Protein AF-A0A1Q7H5J9-F1 (afdb_monomer_lite)

Foldseek 3Di:
DDDDDDPDDDDPPPPDDDPDPPPAADADPVRHHDDDDQWDWDADPVRDIDIDGDPVPDDDPDDDDDD

Structure (mmCIF, N/CA/C/O backbone):
data_AF-A0A1Q7H5J9-F1
#
_entry.id   AF-A0A1Q7H5J9-F1
#
loop_
_atom_site.group_PDB
_atom_site.id
_atom_site.type_symbol
_atom_site.label_atom_id
_atom_site.label_alt_id
_atom_site.label_comp_id
_atom_site.label_asym_id
_atom_site.label_entity_id
_atom_site.label_seq_id
_atom_site.pdbx_PDB_ins_code
_atom_site.Cartn_x
_atom_site.Cartn_y
_atom_site.Cartn_z
_atom_site.occupancy
_atom_site.B_iso_or_equiv
_atom_site.auth_seq_id
_atom_site.auth_comp_id
_atom_site.auth_asym_id
_atom_site.auth_atom_id
_atom_site.pdbx_PDB_model_num
ATOM 1 N N . MET A 1 1 ? -48.984 24.759 -16.801 1.00 41.34 1 MET A N 1
ATOM 2 C CA . MET A 1 1 ? -48.716 23.659 -15.853 1.00 41.34 1 MET A CA 1
ATOM 3 C C . MET A 1 1 ? -47.345 23.121 -16.216 1.00 41.34 1 MET A C 1
ATOM 5 O O . MET A 1 1 ? -47.207 22.496 -17.256 1.00 41.34 1 MET A O 1
ATOM 9 N N . THR A 1 2 ? -46.321 23.535 -15.472 1.00 38.38 2 THR A N 1
ATOM 10 C CA . THR A 1 2 ? -44.909 23.301 -15.804 1.00 38.38 2 THR A CA 1
ATOM 11 C C . THR A 1 2 ? -44.398 22.163 -14.935 1.00 38.38 2 THR A C 1
ATOM 13 O O . THR A 1 2 ? -44.453 22.264 -13.714 1.00 38.38 2 THR A O 1
ATOM 16 N N . VAL A 1 3 ? -43.922 21.091 -15.558 1.00 51.19 3 VAL A N 1
ATOM 17 C CA . VAL A 1 3 ? -43.195 20.009 -14.888 1.00 51.19 3 VAL A CA 1
ATOM 18 C C . VAL A 1 3 ? -41.705 20.242 -15.112 1.00 51.19 3 VAL A C 1
ATOM 20 O O . VAL A 1 3 ? -41.203 20.051 -16.215 1.00 51.19 3 VAL A O 1
ATOM 23 N N . ILE A 1 4 ? -41.012 20.701 -14.071 1.00 52.31 4 ILE A N 1
ATOM 24 C CA . ILE A 1 4 ? -39.554 20.617 -13.980 1.00 52.31 4 ILE A CA 1
ATOM 25 C C . ILE A 1 4 ? -39.227 19.270 -13.333 1.00 52.31 4 ILE A C 1
ATOM 27 O O . ILE A 1 4 ? -39.565 19.033 -12.177 1.00 52.31 4 ILE A O 1
ATOM 31 N N . THR A 1 5 ? -38.638 18.347 -14.088 1.00 53.03 5 THR A N 1
ATOM 32 C CA . THR A 1 5 ? -38.128 17.097 -13.519 1.00 53.03 5 THR A CA 1
ATOM 33 C C . THR A 1 5 ? -36.727 17.369 -12.983 1.00 53.03 5 THR A C 1
ATOM 35 O O . THR A 1 5 ? -35.799 17.570 -13.770 1.00 53.03 5 THR A O 1
ATOM 38 N N . SER A 1 6 ? -36.582 17.406 -11.659 1.00 49.41 6 SER A N 1
ATOM 39 C CA . SER A 1 6 ? -35.284 17.350 -10.987 1.00 49.41 6 SER A CA 1
ATOM 40 C C . SER A 1 6 ? -34.554 16.084 -11.428 1.00 49.41 6 SER A C 1
ATOM 42 O O . SER A 1 6 ? -35.106 14.986 -11.373 1.00 49.41 6 SER A O 1
ATOM 44 N N . LYS A 1 7 ? -33.340 16.257 -11.947 1.00 53.59 7 LYS A N 1
ATOM 45 C CA . LYS A 1 7 ? -32.458 15.170 -12.362 1.00 53.59 7 LYS A CA 1
ATOM 46 C C . LYS A 1 7 ? -31.421 15.018 -11.259 1.00 53.59 7 LYS A C 1
ATOM 48 O O . LYS A 1 7 ? -30.326 15.562 -11.352 1.00 53.59 7 LYS A O 1
ATOM 53 N N . ASP A 1 8 ? -31.850 14.387 -10.178 1.00 62.03 8 ASP A N 1
ATOM 54 C CA . ASP A 1 8 ? -30.971 14.023 -9.081 1.00 62.03 8 ASP A CA 1
ATOM 55 C C . ASP A 1 8 ? -30.150 12.781 -9.460 1.00 62.03 8 ASP A C 1
ATOM 57 O O . ASP A 1 8 ? -30.581 11.946 -10.258 1.00 62.03 8 ASP A O 1
ATOM 61 N N . ASP A 1 9 ? -28.995 12.682 -8.810 1.00 50.53 9 ASP A N 1
ATOM 62 C CA . ASP A 1 9 ? -28.169 11.488 -8.623 1.00 50.53 9 ASP A CA 1
ATOM 63 C C . ASP A 1 9 ? -26.993 11.237 -9.596 1.00 50.53 9 ASP A C 1
ATOM 65 O O . ASP A 1 9 ? -27.049 10.511 -10.588 1.00 50.53 9 ASP A O 1
ATOM 69 N N . SER A 1 10 ? -25.889 11.915 -9.267 1.00 50.75 10 SER A N 1
ATOM 70 C CA . SER A 1 10 ? -24.542 11.349 -9.093 1.00 50.75 10 SER A CA 1
ATOM 71 C C . SER A 1 10 ? -24.209 10.021 -9.787 1.00 50.75 10 SER A C 1
ATOM 73 O O . SER A 1 10 ? -24.219 8.954 -9.183 1.00 50.75 10 SER A O 1
ATOM 75 N N . THR A 1 11 ? -23.688 10.105 -11.011 1.00 49.16 11 THR A N 1
ATOM 76 C CA . THR A 1 11 ? -22.803 9.068 -11.559 1.00 49.16 11 THR A CA 1
ATOM 77 C C . THR A 1 11 ? -21.353 9.543 -11.483 1.00 49.16 11 THR A C 1
ATOM 79 O O . THR A 1 11 ? -20.772 9.964 -12.484 1.00 49.16 11 THR A O 1
ATOM 82 N N . LEU A 1 12 ? -20.751 9.482 -10.291 1.00 51.12 12 LEU A N 1
ATOM 83 C CA . LEU A 1 12 ? -19.295 9.351 -10.196 1.00 51.12 12 LEU A CA 1
ATOM 84 C C . LEU A 1 12 ? -18.967 7.909 -10.585 1.00 51.12 12 LEU A C 1
ATOM 86 O O . LEU A 1 12 ? -18.884 7.023 -9.741 1.00 51.12 12 LEU A O 1
ATOM 90 N N . GLN A 1 13 ? -18.880 7.658 -11.889 1.00 47.72 13 GLN A N 1
ATOM 91 C CA . GLN A 1 13 ? -18.304 6.418 -12.387 1.00 47.72 13 GLN A CA 1
ATOM 92 C C . GLN A 1 13 ? -16.806 6.468 -12.081 1.00 47.72 13 GLN A C 1
ATOM 94 O O . GLN A 1 13 ? -16.055 7.197 -12.728 1.00 47.72 13 GLN A O 1
ATOM 99 N N . ASP A 1 14 ? -16.407 5.734 -11.041 1.00 45.19 14 ASP A N 1
ATOM 100 C CA . ASP A 1 14 ? -15.029 5.3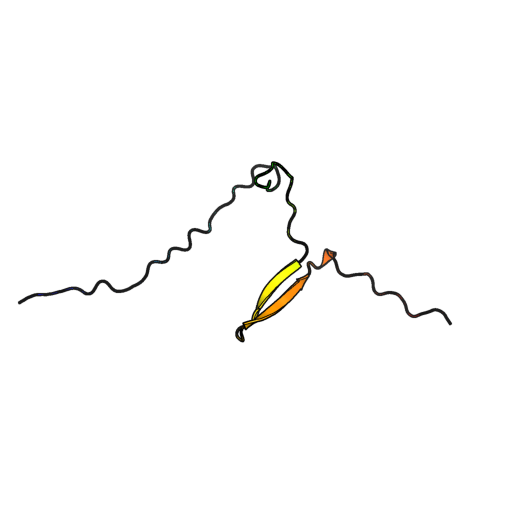42 -10.757 1.00 45.19 14 ASP A CA 1
ATOM 101 C C . ASP A 1 14 ? -14.432 4.698 -12.017 1.00 45.19 14 ASP A C 1
ATOM 103 O O . ASP A 1 14 ? -14.625 3.519 -12.302 1.00 45.19 14 ASP A O 1
ATOM 107 N N . ALA A 1 15 ? -13.718 5.495 -12.809 1.00 50.00 15 ALA A N 1
ATOM 108 C CA . ALA A 1 15 ? -12.970 5.044 -13.976 1.00 50.00 15 ALA A CA 1
ATOM 109 C C . ALA A 1 15 ? -11.629 4.421 -13.544 1.00 50.00 15 ALA A C 1
ATOM 111 O O . ALA A 1 15 ? -10.560 4.921 -13.890 1.00 50.00 15 ALA A O 1
ATOM 112 N N . ARG A 1 16 ? -11.672 3.358 -12.735 1.00 55.19 16 ARG A N 1
ATOM 113 C CA . ARG A 1 16 ? -10.482 2.601 -12.310 1.00 55.19 16 ARG A CA 1
ATOM 114 C C . ARG A 1 16 ? -10.563 1.153 -12.776 1.00 55.19 16 ARG A C 1
ATOM 116 O O . ARG A 1 16 ? -10.687 0.257 -11.960 1.00 55.19 16 ARG A O 1
ATOM 123 N N . ASP A 1 17 ? -10.478 0.956 -14.082 1.00 54.81 17 ASP A N 1
ATOM 124 C CA . ASP A 1 17 ? -10.352 -0.340 -14.757 1.00 54.81 17 ASP A CA 1
ATOM 125 C C . ASP A 1 17 ? -9.700 -0.026 -16.119 1.00 54.81 17 ASP A C 1
ATOM 127 O O . ASP A 1 17 ? -10.165 0.874 -16.808 1.00 54.81 17 ASP A O 1
ATOM 131 N N . GLN A 1 18 ? -8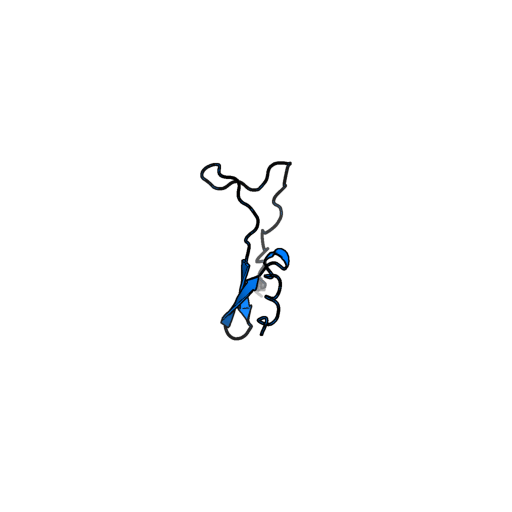.599 -0.602 -16.601 1.00 50.84 18 GLN A N 1
ATOM 132 C CA . GLN A 1 18 ? -7.865 -1.836 -16.336 1.00 50.84 18 GLN A CA 1
ATOM 133 C C . GLN A 1 18 ? -6.409 -1.592 -16.775 1.00 50.84 18 GLN A C 1
ATOM 135 O O . GLN A 1 18 ? -6.190 -1.198 -17.922 1.00 50.84 18 GLN A O 1
ATOM 140 N N . GLU A 1 19 ? -5.410 -1.879 -15.939 1.00 53.59 19 GLU A N 1
ATOM 141 C CA . GLU A 1 19 ? -4.038 -2.016 -16.446 1.00 53.59 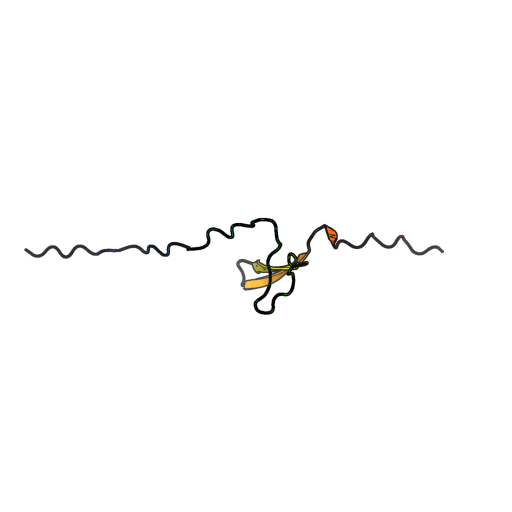19 GLU A CA 1
ATOM 142 C C . GLU A 1 19 ? -3.867 -3.423 -17.025 1.00 53.59 19 GLU A C 1
ATOM 144 O O . GLU A 1 19 ? -3.857 -4.434 -16.320 1.00 53.59 19 GLU A O 1
ATOM 149 N N . LYS A 1 20 ? -3.810 -3.490 -18.356 1.00 46.94 20 LYS A N 1
ATOM 150 C CA . LYS A 1 20 ? -3.497 -4.698 -19.114 1.00 46.94 20 LYS A CA 1
ATOM 151 C C . LYS A 1 20 ? -1.997 -4.977 -18.968 1.00 46.94 20 LYS A C 1
ATOM 153 O O . LYS A 1 20 ? -1.197 -4.392 -19.690 1.00 46.94 20 LYS A O 1
ATOM 158 N N . TYR A 1 21 ? -1.620 -5.863 -18.049 1.00 53.84 21 TYR A N 1
ATOM 159 C CA . TYR A 1 21 ? -0.234 -6.322 -17.912 1.00 53.84 21 TYR A CA 1
ATOM 160 C C . TYR A 1 21 ? 0.112 -7.319 -19.029 1.00 53.84 21 TYR A C 1
ATOM 162 O O . TYR A 1 21 ? -0.001 -8.535 -18.864 1.00 53.84 21 TYR A O 1
ATOM 170 N N . ASP A 1 22 ? 0.516 -6.802 -20.190 1.00 54.81 22 ASP A N 1
ATOM 171 C CA . ASP A 1 22 ? 1.176 -7.588 -21.234 1.00 54.81 22 ASP A CA 1
ATOM 172 C C . ASP A 1 22 ? 2.647 -7.819 -20.837 1.00 54.81 22 ASP A C 1
ATOM 174 O O . ASP A 1 22 ? 3.529 -7.101 -21.283 1.00 54.81 22 ASP A O 1
ATOM 178 N N . GLY A 1 23 ? 2.917 -8.820 -19.994 1.00 54.84 23 GLY A N 1
ATOM 179 C CA . GLY A 1 23 ? 4.213 -9.522 -19.919 1.00 54.84 23 GLY A CA 1
ATOM 180 C C . GLY A 1 23 ? 5.484 -8.765 -19.491 1.00 54.84 23 GLY A C 1
ATOM 181 O O . GLY A 1 23 ? 6.493 -9.432 -19.288 1.00 54.84 23 GLY A O 1
ATOM 182 N N . ASP A 1 24 ? 5.445 -7.449 -19.310 1.00 61.22 24 ASP A N 1
ATOM 183 C CA . ASP A 1 24 ? 6.525 -6.615 -18.770 1.00 61.22 24 ASP A CA 1
ATOM 184 C C . ASP A 1 24 ? 5.956 -5.852 -17.561 1.00 61.22 24 ASP A C 1
ATOM 186 O O . ASP A 1 24 ? 4.813 -5.386 -17.604 1.00 61.22 24 ASP A O 1
ATOM 190 N N . GLY A 1 25 ? 6.674 -5.816 -16.437 1.00 68.06 25 GLY A N 1
ATOM 191 C CA . GLY A 1 25 ? 6.183 -5.206 -15.190 1.00 68.06 25 GLY A CA 1
ATOM 192 C C . GLY A 1 25 ? 5.849 -3.712 -15.348 1.00 68.06 25 GLY A C 1
ATOM 193 O O . GLY A 1 25 ? 6.236 -3.103 -16.343 1.00 68.06 25 GLY A O 1
ATOM 194 N N . PRO A 1 26 ? 5.132 -3.083 -14.395 1.00 83.25 26 PRO A N 1
ATOM 195 C CA . PRO A 1 26 ? 4.860 -1.651 -14.484 1.00 83.25 26 PRO A CA 1
ATOM 196 C C . PRO A 1 26 ? 6.179 -0.868 -14.521 1.00 83.25 26 PRO A C 1
ATOM 198 O O . PRO A 1 26 ? 7.097 -1.143 -13.753 1.00 83.25 26 PRO A O 1
ATOM 201 N N . VAL A 1 27 ? 6.271 0.109 -15.421 1.00 89.00 27 VAL A N 1
ATOM 202 C CA . VAL A 1 27 ? 7.461 0.948 -15.619 1.00 89.00 27 VAL A CA 1
ATOM 203 C C . VAL A 1 27 ? 7.105 2.393 -15.271 1.00 89.00 27 VAL A C 1
ATOM 205 O O . VAL A 1 27 ? 6.007 2.856 -15.585 1.00 89.00 27 VAL A O 1
ATOM 208 N N . ASP A 1 28 ? 8.003 3.116 -14.599 1.00 84.81 28 ASP A N 1
ATOM 209 C CA . ASP A 1 28 ? 7.783 4.526 -14.260 1.00 84.81 28 ASP A CA 1
ATOM 210 C C . ASP A 1 28 ? 7.940 5.466 -15.475 1.00 84.81 28 ASP A C 1
ATOM 212 O O . ASP A 1 28 ? 8.307 5.064 -16.581 1.00 84.81 28 ASP A O 1
ATOM 216 N N . LEU A 1 29 ? 7.694 6.767 -15.265 1.00 90.38 29 LEU A N 1
ATOM 217 C CA . LEU A 1 29 ? 7.827 7.806 -16.301 1.00 90.38 29 LEU A CA 1
ATOM 218 C C . LEU A 1 29 ? 9.249 7.944 -16.881 1.00 90.38 29 LEU A C 1
ATOM 220 O O . LEU A 1 29 ? 9.439 8.666 -17.860 1.00 90.38 29 LEU A O 1
ATOM 224 N N . TYR A 1 30 ? 10.241 7.293 -16.276 1.00 89.88 30 TYR A N 1
ATOM 225 C CA . TYR A 1 30 ? 11.650 7.345 -16.649 1.00 89.88 30 TYR A CA 1
ATOM 226 C C . TYR A 1 30 ? 12.160 6.029 -17.245 1.00 89.88 30 TYR A C 1
ATOM 228 O O . TYR A 1 30 ? 13.333 5.955 -17.609 1.00 89.88 30 TYR A O 1
ATOM 236 N N . GLY A 1 31 ? 11.306 5.015 -17.392 1.00 88.31 31 GLY A N 1
ATOM 237 C CA . GLY A 1 31 ? 11.706 3.726 -17.948 1.00 88.31 31 GLY A CA 1
ATOM 238 C C . GLY A 1 31 ? 12.280 2.746 -16.920 1.00 88.31 31 GLY A C 1
ATOM 239 O O . GLY A 1 31 ? 12.850 1.737 -17.328 1.00 88.31 31 GLY A O 1
ATOM 240 N N . ASN A 1 32 ? 12.165 3.016 -15.614 1.00 86.31 32 ASN A N 1
ATOM 241 C CA . ASN A 1 32 ? 12.616 2.084 -14.579 1.00 86.31 32 ASN A CA 1
ATOM 242 C C . ASN A 1 32 ? 11.527 1.061 -14.255 1.00 86.31 32 ASN A C 1
ATOM 244 O O . ASN A 1 32 ? 10.364 1.430 -14.086 1.00 86.31 32 ASN A O 1
ATOM 248 N N . GLU A 1 33 ? 11.916 -0.203 -14.090 1.00 89.19 33 GLU A N 1
ATOM 249 C CA . GLU A 1 33 ? 11.025 -1.244 -13.576 1.00 89.19 33 GLU A CA 1
ATOM 250 C C 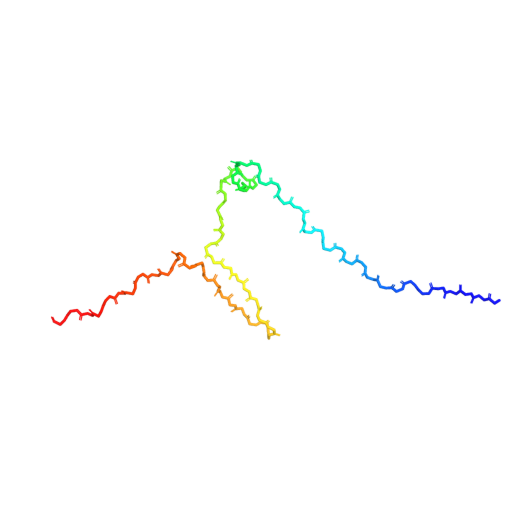. GLU A 1 33 ? 10.545 -0.888 -12.163 1.00 89.19 33 GLU A C 1
ATOM 252 O O . GLU A 1 33 ? 11.342 -0.622 -11.256 1.00 89.19 33 GLU A O 1
ATOM 257 N N . VAL A 1 34 ? 9.230 -0.899 -11.972 1.00 85.81 34 VAL A N 1
ATOM 258 C CA . VAL A 1 34 ? 8.578 -0.662 -10.688 1.00 85.81 34 VAL A CA 1
ATOM 259 C C . VAL A 1 34 ? 8.052 -1.988 -10.164 1.00 85.81 34 VAL A C 1
ATOM 261 O O . VAL A 1 34 ? 7.363 -2.735 -10.854 1.00 85.81 34 VAL A O 1
ATOM 264 N N . THR A 1 35 ? 8.376 -2.282 -8.910 1.00 81.25 35 THR A N 1
ATOM 265 C CA . THR A 1 35 ? 7.840 -3.437 -8.192 1.00 81.25 35 THR A CA 1
ATOM 266 C C . THR A 1 35 ? 6.724 -3.012 -7.247 1.00 81.25 35 THR A C 1
ATOM 268 O O . THR A 1 35 ? 6.588 -1.837 -6.894 1.00 81.25 35 THR A O 1
ATOM 271 N N . ASP A 1 36 ? 5.908 -3.979 -6.830 1.00 78.06 36 ASP A N 1
ATOM 272 C CA . ASP A 1 36 ? 4.849 -3.733 -5.859 1.00 78.06 36 ASP A CA 1
ATOM 273 C C . ASP A 1 36 ? 5.400 -3.125 -4.563 1.00 78.06 36 ASP A C 1
ATOM 275 O O . ASP A 1 36 ? 6.421 -3.555 -4.017 1.00 78.06 36 ASP A O 1
ATOM 279 N N . ALA A 1 37 ? 4.677 -2.132 -4.040 1.00 76.81 37 ALA A N 1
ATOM 280 C CA . ALA A 1 37 ? 5.056 -1.459 -2.809 1.00 76.81 37 ALA A CA 1
ATOM 281 C C . ALA A 1 37 ? 5.136 -2.449 -1.636 1.00 76.81 37 ALA A C 1
ATOM 283 O O . ALA A 1 37 ? 4.182 -3.168 -1.326 1.00 76.81 37 ALA A O 1
ATOM 284 N N . VAL A 1 38 ? 6.271 -2.414 -0.934 1.00 73.75 38 VAL A N 1
ATOM 285 C CA . VAL A 1 38 ? 6.569 -3.272 0.223 1.00 73.75 38 VAL A CA 1
ATOM 286 C C . VAL A 1 38 ? 5.570 -3.064 1.370 1.00 73.75 38 VAL A C 1
ATOM 288 O O . VAL A 1 38 ? 5.207 -4.015 2.070 1.00 73.75 38 VAL A O 1
ATOM 291 N N . ALA A 1 39 ? 5.085 -1.832 1.532 1.00 78.38 39 ALA A N 1
ATOM 292 C CA . ALA A 1 39 ? 4.089 -1.452 2.520 1.00 78.38 39 ALA A CA 1
ATOM 293 C C . ALA A 1 39 ? 2.990 -0.592 1.886 1.00 78.38 39 ALA A C 1
ATOM 295 O O . ALA A 1 39 ? 3.231 0.184 0.959 1.00 78.38 39 ALA A O 1
ATOM 296 N N . LYS A 1 40 ? 1.767 -0.730 2.400 1.00 82.69 40 LYS A N 1
ATOM 297 C CA . LYS A 1 40 ? 0.596 0.049 1.981 1.00 82.69 40 LYS A CA 1
ATOM 298 C C . LYS A 1 40 ? 0.093 0.876 3.155 1.00 82.69 40 LYS A C 1
ATOM 300 O O . LYS A 1 40 ? -0.122 0.339 4.238 1.00 82.69 40 LYS A O 1
ATOM 305 N N . TYR A 1 41 ? -0.154 2.158 2.921 1.00 83.31 41 TYR A N 1
ATOM 306 C CA . TYR A 1 41 ? -0.710 3.063 3.922 1.00 83.31 41 TYR A CA 1
ATOM 307 C C . TYR A 1 41 ? -2.228 3.146 3.794 1.00 83.31 41 TYR A C 1
ATOM 309 O O . TYR A 1 41 ? -2.761 3.224 2.685 1.00 83.31 41 TYR A O 1
ATOM 317 N N . LYS A 1 42 ? -2.934 3.120 4.925 1.00 85.94 42 LYS A N 1
ATOM 318 C CA . LYS A 1 42 ? -4.394 3.243 4.982 1.00 85.94 42 LYS A CA 1
ATOM 319 C C . LYS A 1 42 ? -4.803 4.146 6.133 1.00 85.94 42 LYS A C 1
ATOM 321 O O . LYS A 1 42 ? -4.171 4.134 7.184 1.00 85.94 42 LYS A O 1
ATOM 326 N N . PHE A 1 43 ? -5.886 4.882 5.931 1.00 92.00 43 PHE A N 1
ATOM 327 C CA . PHE A 1 43 ? -6.566 5.586 7.009 1.00 92.00 43 PHE A CA 1
ATOM 328 C C . PHE A 1 43 ? -7.684 4.711 7.569 1.00 92.00 43 PHE A C 1
ATOM 330 O O . PHE A 1 43 ? -8.359 4.007 6.813 1.00 92.00 43 PHE A O 1
ATOM 337 N N . ASP A 1 44 ? -7.879 4.745 8.881 1.00 88.44 44 ASP A N 1
ATOM 338 C CA . ASP A 1 44 ? -9.072 4.173 9.500 1.00 88.44 44 ASP A CA 1
ATOM 339 C C . ASP A 1 44 ? -10.271 5.142 9.430 1.00 88.44 44 ASP A C 1
ATOM 341 O O . ASP A 1 44 ? -10.167 6.269 8.941 1.00 88.44 44 ASP A O 1
ATOM 345 N N . ALA A 1 45 ? -11.427 4.715 9.946 1.00 90.44 45 ALA A N 1
ATOM 346 C CA . ALA A 1 45 ? -12.639 5.539 9.981 1.00 90.44 45 ALA A CA 1
ATOM 347 C C . ALA A 1 45 ? -12.511 6.809 10.850 1.00 90.44 45 ALA A C 1
ATOM 349 O O . ALA A 1 45 ? -13.348 7.704 10.754 1.00 90.44 45 ALA A O 1
ATOM 350 N N . THR A 1 46 ? -11.482 6.891 11.698 1.00 93.00 46 THR A N 1
ATOM 351 C CA . THR A 1 46 ? -11.181 8.048 12.554 1.00 93.00 46 THR A CA 1
ATOM 352 C C . THR A 1 46 ? -10.185 9.016 11.908 1.00 93.00 46 THR A C 1
ATOM 354 O O . THR A 1 46 ? -9.954 10.098 12.442 1.00 93.00 46 THR A O 1
ATOM 357 N N . GLY A 1 47 ? -9.619 8.654 10.750 1.00 90.19 47 GLY A N 1
ATOM 358 C CA . GLY A 1 47 ? -8.584 9.419 10.055 1.00 90.19 47 GLY A CA 1
ATOM 359 C C . GLY A 1 47 ? -7.163 9.140 10.549 1.00 90.19 47 GLY A C 1
ATOM 360 O O . GLY A 1 47 ? -6.239 9.862 10.178 1.00 90.19 47 GLY A O 1
ATOM 361 N N . SER A 1 48 ? -6.957 8.103 11.362 1.00 90.94 48 SER A N 1
ATOM 362 C CA 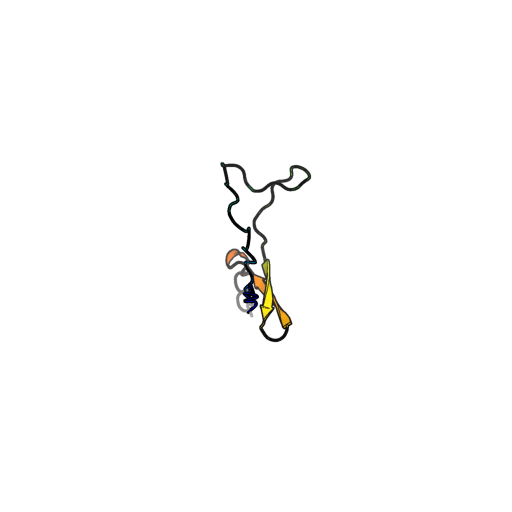. SER A 1 48 ? -5.627 7.690 11.819 1.00 90.94 48 SER A CA 1
ATOM 363 C C . SER A 1 48 ? -4.904 6.902 10.724 1.00 90.94 48 SER A C 1
ATOM 365 O O . SER A 1 48 ? -5.496 6.032 10.084 1.00 90.94 48 SER A O 1
ATOM 367 N N . LEU A 1 49 ? -3.625 7.214 10.497 1.00 90.06 49 LEU A N 1
ATOM 368 C CA . LEU A 1 49 ? -2.788 6.580 9.476 1.00 90.06 49 LEU A CA 1
ATOM 369 C C . LEU A 1 49 ? -2.128 5.308 10.016 1.00 90.06 49 LEU A C 1
ATOM 371 O O . LEU A 1 49 ? -1.454 5.345 11.045 1.00 90.06 49 LEU A O 1
ATOM 375 N N . TYR A 1 50 ? -2.252 4.212 9.271 1.00 83.62 50 TYR A N 1
ATOM 376 C CA . TYR A 1 50 ? -1.604 2.939 9.571 1.00 83.62 50 TYR A CA 1
ATOM 377 C C . TYR A 1 50 ? -0.841 2.403 8.369 1.00 83.62 50 TYR A C 1
ATOM 379 O O . TYR A 1 50 ? -1.252 2.559 7.216 1.00 83.62 50 TYR A O 1
ATOM 387 N N . GLU A 1 51 ? 0.255 1.716 8.667 1.00 82.88 51 GLU A N 1
ATOM 388 C CA . GLU A 1 51 ? 1.062 0.990 7.697 1.00 82.88 51 GLU A CA 1
ATOM 389 C C . GLU A 1 51 ? 0.707 -0.502 7.736 1.00 82.88 51 GLU A C 1
ATOM 391 O O . GLU A 1 51 ? 0.638 -1.117 8.799 1.00 82.88 51 GLU A O 1
ATOM 396 N N . THR A 1 52 ? 0.447 -1.090 6.569 1.00 80.56 52 THR A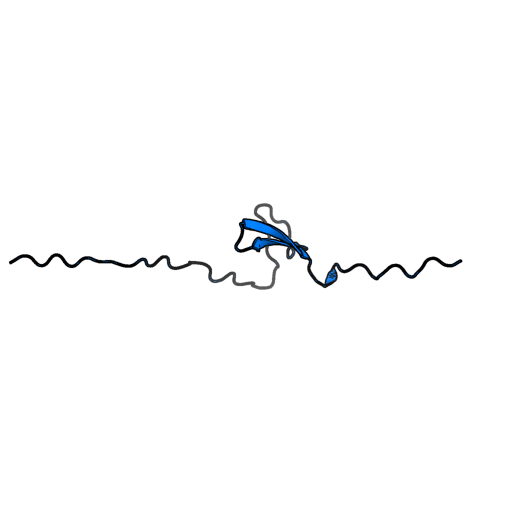 N 1
ATOM 397 C CA . THR A 1 52 ? 0.262 -2.535 6.387 1.00 80.56 52 THR A CA 1
ATOM 398 C C . THR A 1 52 ? 1.444 -3.080 5.594 1.00 80.56 52 THR A C 1
ATOM 400 O O . THR A 1 52 ? 1.567 -2.798 4.401 1.00 80.56 52 THR A O 1
ATOM 403 N N . HIS A 1 53 ? 2.301 -3.862 6.247 1.00 74.38 53 HIS A N 1
ATOM 404 C CA . HIS A 1 53 ? 3.421 -4.541 5.596 1.00 74.38 53 HIS A CA 1
ATOM 405 C C . HIS A 1 53 ? 2.961 -5.768 4.806 1.00 74.38 53 HIS A C 1
ATOM 407 O O . HIS A 1 53 ? 2.018 -6.459 5.203 1.00 74.38 53 HIS A O 1
ATOM 413 N N . SER A 1 54 ? 3.656 -6.065 3.707 1.00 65.69 54 SER A N 1
ATOM 414 C CA . SER A 1 54 ? 3.504 -7.351 3.028 1.00 65.69 54 SER A CA 1
ATOM 415 C C . SER A 1 54 ? 4.023 -8.489 3.921 1.00 65.69 54 SER A C 1
ATOM 417 O O . SER A 1 54 ? 5.068 -8.335 4.555 1.00 65.69 54 SER A O 1
ATOM 419 N N . PRO A 1 55 ? 3.361 -9.662 3.958 1.00 66.44 55 PRO A N 1
ATOM 420 C CA . PRO A 1 55 ? 3.783 -10.784 4.806 1.00 66.44 55 PRO A CA 1
ATOM 421 C C . PRO A 1 55 ? 5.228 -11.237 4.554 1.00 66.44 55 PRO A C 1
ATOM 423 O O . PRO A 1 55 ? 5.891 -11.758 5.444 1.00 66.44 55 PRO A O 1
ATOM 426 N N . GLN A 1 56 ? 5.746 -11.015 3.341 1.00 67.19 56 GLN A N 1
ATOM 427 C CA . GLN A 1 56 ? 7.114 -11.382 2.972 1.00 67.19 56 GLN A CA 1
ATOM 428 C C . GLN A 1 56 ? 8.199 -10.535 3.656 1.00 67.19 56 GLN A C 1
ATOM 430 O O . GLN A 1 56 ? 9.369 -10.904 3.581 1.00 67.19 56 GLN A O 1
ATOM 435 N N . THR A 1 57 ? 7.850 -9.428 4.322 1.00 63.97 57 THR A N 1
ATOM 436 C CA . THR A 1 57 ? 8.806 -8.614 5.094 1.00 63.97 57 THR A CA 1
ATOM 437 C C . THR A 1 57 ? 8.796 -8.894 6.590 1.00 63.97 57 THR A C 1
ATOM 439 O O . THR A 1 57 ? 9.472 -8.193 7.344 1.00 63.97 57 THR A O 1
ATOM 442 N N . GLU A 1 58 ? 8.052 -9.902 7.050 1.00 65.44 58 GLU A N 1
ATOM 443 C CA . GLU A 1 58 ? 8.152 -10.343 8.438 1.00 65.44 58 GLU A CA 1
ATOM 444 C C . GLU A 1 58 ? 9.570 -10.862 8.718 1.00 65.44 58 GLU A C 1
ATOM 446 O O . GLU A 1 58 ? 10.033 -11.841 8.129 1.00 65.44 58 GLU A O 1
ATOM 451 N N . LEU A 1 59 ? 10.284 -10.188 9.625 1.00 68.62 59 LEU A N 1
ATOM 452 C CA . LEU A 1 59 ? 11.601 -10.640 10.057 1.00 68.62 59 LEU A CA 1
ATOM 453 C C . LEU A 1 59 ? 11.454 -11.959 10.833 1.00 68.62 59 LEU A C 1
ATOM 455 O O . LEU A 1 59 ? 10.614 -12.040 11.738 1.00 68.62 59 LEU A O 1
ATOM 459 N N . PRO A 1 60 ? 12.289 -12.980 10.557 1.00 71.50 60 PRO A N 1
ATOM 460 C CA . PRO A 1 60 ? 12.333 -14.162 11.402 1.00 71.50 60 PRO A CA 1
ATOM 461 C C . PRO A 1 60 ? 12.640 -13.720 12.834 1.00 71.50 60 PRO A C 1
ATOM 463 O O . PRO A 1 60 ? 13.579 -12.958 13.074 1.00 71.50 60 PRO A O 1
ATOM 466 N N . ARG A 1 61 ? 11.816 -14.163 13.793 1.00 73.94 61 ARG A N 1
ATOM 467 C CA . ARG A 1 61 ? 11.993 -13.804 15.203 1.00 73.94 61 ARG A CA 1
ATOM 468 C C . ARG A 1 61 ? 13.407 -14.186 15.632 1.00 73.94 61 ARG A C 1
ATOM 470 O O . ARG A 1 61 ? 13.777 -15.357 15.561 1.00 73.94 61 ARG A O 1
ATOM 477 N N . LEU A 1 62 ? 14.182 -13.198 16.080 1.00 73.06 62 LEU A N 1
ATOM 478 C CA . LEU A 1 62 ? 15.486 -13.448 16.676 1.00 73.06 62 LEU A CA 1
ATOM 479 C C . LEU A 1 62 ? 15.265 -14.358 17.891 1.00 73.06 62 LEU A C 1
ATOM 481 O O . LEU A 1 62 ? 14.470 -14.032 18.775 1.00 73.06 62 LEU A O 1
ATOM 485 N N . GLY A 1 63 ? 15.901 -15.532 17.888 1.00 78.81 63 GLY A N 1
ATOM 486 C CA . GLY A 1 63 ? 15.798 -16.478 18.997 1.00 78.81 63 GLY A CA 1
ATOM 487 C C . GLY A 1 63 ? 16.211 -15.827 20.318 1.00 78.81 63 GLY A C 1
ATOM 488 O O . GLY A 1 63 ? 16.956 -14.845 20.329 1.00 78.81 63 GLY A O 1
ATOM 489 N N . SER A 1 64 ? 15.730 -16.370 21.438 1.00 83.50 64 SER A N 1
ATOM 490 C CA . SER A 1 64 ? 16.127 -15.889 22.763 1.00 83.50 64 SER A CA 1
ATOM 491 C C . SER A 1 64 ? 17.658 -15.844 22.882 1.00 83.50 64 SER A C 1
ATOM 493 O O . SER A 1 64 ? 18.328 -16.751 22.373 1.00 83.50 64 SER A O 1
ATOM 495 N N . PRO A 1 65 ? 18.228 -14.810 23.528 1.00 81.25 65 PRO A N 1
ATOM 496 C CA . PRO A 1 65 ? 19.669 -14.726 23.721 1.00 81.25 65 PRO A CA 1
ATOM 497 C C . PRO A 1 65 ? 20.174 -15.995 24.418 1.00 81.25 65 PRO A C 1
ATOM 499 O O . PRO A 1 65 ? 19.553 -16.478 25.367 1.00 81.25 65 PRO A O 1
ATOM 502 N N . LYS A 1 66 ? 21.285 -16.554 23.928 1.00 79.56 66 LYS A N 1
ATOM 503 C CA . LYS A 1 66 ? 21.964 -17.658 24.614 1.00 79.56 66 LYS A CA 1
ATOM 504 C C . LYS A 1 66 ? 22.617 -17.103 25.882 1.00 79.56 66 LYS A C 1
ATOM 506 O O . LYS A 1 66 ? 23.309 -16.089 25.799 1.00 79.56 66 LYS A O 1
ATOM 511 N N . SER A 1 67 ? 22.346 -17.748 27.019 1.00 78.75 67 SER A N 1
ATOM 512 C CA . SER A 1 67 ? 23.032 -17.496 28.293 1.00 78.75 67 SER A CA 1
ATOM 513 C C . SER A 1 67 ? 24.449 -18.052 28.289 1.00 78.75 67 SER A C 1
ATOM 515 O O . SER A 1 67 ? 24.714 -18.993 27.506 1.00 78.75 67 SER A O 1
#

Radius of gyration: 23.8 Å; chains: 1; bounding box: 72×41×50 Å

Secondary structure (DSSP, 8-state):
----------------------SS--B-TTS-B-PPPSEEEEE-TT--EEEEE-GGGPPPPPPPPP-

Sequence (67 aa):
MTVITSKDDSTLQDARDQEKYDGDGPVDLYGNEVTDAVAKYKFDATGSLYETHSPQTELPRLGSPKS

pLDDT: mean 70.17, std 15.88, range [38.38, 93.0]